Protein AF-A0A662M5H3-F1 (afdb_monomer_lite)

Radius of gyration: 29.43 Å; chains: 1; bounding box: 78×24×75 Å

Foldseek 3Di:
DVVVCVLVVVLVVLVVVLVVVVPPVPPDDDDDDPDPPPVVVVVVVVVSVVVSVVVVVVSQVVVLVVQLVQQVQQVHRSVVLSVQCNVVPVVSVVVCVVVPDPGDDPVRVVVVPDDFDWDQDPVPRDIDTPPDQADPPPRDGDPD

Secondary structure (DSSP, 8-state):
-HHHHHHHHHHHHHHHHHHHHTTSTTS---S--SSSSHHHHHHHHHHHHHHHHHHHHHHHHHHHHHHHHHHHHTTS-HHHHHHHHHHSTHHHHHHHHHH-PPPPPHHHHHHHHS---EEE-TTT--EEETT-SB-TTT--B---

pLDDT: mean 76.77, std 13.81, range [45.91, 94.06]

Sequence (144 aa):
MKQINKFVMFGLALILFAGLAGSMASAAVENNTSNDLDWGAFWLFSGAFCFVYVILFIIWIAIGVWMYRDAEKRGKSGALWLIIGLLFGIIGLIIWLIVRPPEPSFYEKKAAGEEKKERICPSCGRSIPFDAKVCPYCGKNFEE

Structure (mmCIF, N/CA/C/O backbone):
data_AF-A0A662M5H3-F1
#
_entry.id   AF-A0A662M5H3-F1
#
loop_
_atom_site.group_PDB
_atom_site.id
_atom_site.type_symbol
_atom_site.label_atom_id
_atom_site.label_alt_id
_atom_site.label_comp_id
_atom_site.label_asym_id
_atom_site.label_entity_id
_atom_site.label_seq_id
_atom_site.pdbx_PDB_ins_code
_atom_site.Cartn_x
_atom_site.Cartn_y
_atom_site.Cartn_z
_atom_site.occupancy
_atom_site.B_iso_or_equiv
_atom_site.auth_seq_id
_atom_site.auth_comp_id
_atom_site.auth_asym_id
_atom_site.auth_atom_id
_atom_site.pdbx_PDB_model_num
ATOM 1 N N . MET A 1 1 ? 6.066 -10.366 4.786 1.00 45.91 1 MET A N 1
ATOM 2 C CA . MET A 1 1 ? 7.459 -9.915 4.548 1.00 45.91 1 MET A CA 1
ATOM 3 C C . MET A 1 1 ? 8.156 -10.640 3.389 1.00 45.91 1 MET A C 1
ATOM 5 O O . MET A 1 1 ? 8.748 -9.958 2.570 1.00 45.91 1 MET A O 1
ATOM 9 N N . LYS A 1 2 ? 8.024 -11.970 3.215 1.00 48.84 2 LYS A N 1
ATOM 10 C CA . LYS A 1 2 ? 8.713 -12.720 2.131 1.00 48.84 2 LYS A CA 1
ATOM 11 C C . LYS A 1 2 ? 8.447 -12.260 0.686 1.00 48.84 2 LYS A C 1
ATOM 13 O O . LYS A 1 2 ? 9.326 -12.406 -0.148 1.00 48.84 2 LYS A O 1
ATOM 18 N N . GLN A 1 3 ? 7.262 -11.731 0.375 1.00 52.53 3 GLN A N 1
ATOM 19 C CA . GLN A 1 3 ? 6.928 -11.311 -0.996 1.00 52.53 3 GLN A CA 1
ATOM 20 C C . GLN A 1 3 ? 7.486 -9.918 -1.346 1.00 52.53 3 GLN A C 1
ATOM 22 O O . GLN A 1 3 ? 7.763 -9.649 -2.503 1.00 52.53 3 GLN A O 1
ATOM 27 N N . ILE A 1 4 ? 7.716 -9.052 -0.353 1.00 62.62 4 ILE A N 1
ATOM 28 C CA . ILE A 1 4 ? 8.170 -7.661 -0.550 1.00 62.62 4 ILE A CA 1
ATOM 29 C C . ILE A 1 4 ? 9.636 -7.595 -0.959 1.00 62.62 4 ILE A C 1
ATOM 31 O O . ILE A 1 4 ? 9.958 -6.923 -1.931 1.00 62.62 4 ILE A O 1
ATOM 35 N N . ASN A 1 5 ? 10.506 -8.359 -0.288 1.00 58.16 5 ASN A N 1
ATOM 36 C CA . ASN A 1 5 ? 11.914 -8.419 -0.683 1.00 58.16 5 ASN A CA 1
ATOM 37 C C . ASN A 1 5 ? 12.072 -8.953 -2.102 1.00 58.16 5 ASN A C 1
ATOM 39 O O . ASN A 1 5 ? 12.981 -8.532 -2.794 1.00 58.16 5 ASN A O 1
ATOM 43 N N . LYS A 1 6 ? 11.180 -9.830 -2.571 1.00 66.62 6 LYS A N 1
ATOM 44 C CA . LYS A 1 6 ? 11.265 -10.347 -3.939 1.00 66.62 6 LYS A CA 1
ATOM 45 C C . LYS A 1 6 ? 11.005 -9.258 -4.978 1.00 66.62 6 LYS A C 1
ATOM 47 O O . LYS A 1 6 ? 11.774 -9.167 -5.923 1.00 66.62 6 LYS A O 1
ATOM 52 N N . PHE A 1 7 ? 9.998 -8.404 -4.776 1.00 65.44 7 PHE A N 1
ATOM 53 C CA . PHE A 1 7 ? 9.696 -7.302 -5.700 1.00 65.44 7 PHE A CA 1
ATOM 54 C C . PHE A 1 7 ? 10.734 -6.174 -5.643 1.00 65.44 7 PHE A C 1
ATOM 56 O O . PHE A 1 7 ? 11.155 -5.682 -6.686 1.00 65.44 7 PHE A O 1
ATOM 63 N N . VAL A 1 8 ? 11.200 -5.809 -4.443 1.00 67.25 8 VAL A N 1
ATOM 64 C CA . VAL A 1 8 ? 12.227 -4.766 -4.266 1.00 67.25 8 VAL A CA 1
ATOM 65 C C . VAL A 1 8 ? 13.585 -5.220 -4.814 1.00 67.25 8 VAL A C 1
ATOM 67 O O . VAL A 1 8 ? 14.251 -4.451 -5.502 1.00 67.25 8 VAL A O 1
ATOM 70 N N . MET A 1 9 ? 13.971 -6.483 -4.590 1.00 65.56 9 MET A N 1
ATOM 71 C CA . MET A 1 9 ? 15.207 -7.048 -5.148 1.00 65.56 9 MET A CA 1
ATOM 72 C C . MET A 1 9 ? 15.141 -7.189 -6.672 1.00 65.56 9 MET A C 1
ATOM 74 O O . MET A 1 9 ? 16.147 -6.946 -7.327 1.00 65.56 9 MET A O 1
ATOM 78 N N . PHE A 1 10 ? 13.980 -7.525 -7.250 1.00 72.81 10 PHE A N 1
ATOM 79 C CA . PHE A 1 10 ? 13.813 -7.559 -8.710 1.00 72.81 10 PHE A CA 1
ATOM 80 C C . PHE A 1 10 ? 13.964 -6.167 -9.336 1.00 72.81 10 PHE A C 1
ATOM 82 O O . PHE A 1 10 ? 14.632 -6.028 -10.356 1.00 72.81 10 PHE A O 1
ATOM 89 N N . GLY A 1 11 ? 13.395 -5.134 -8.703 1.00 68.25 11 GLY A N 1
ATOM 90 C CA . GLY A 1 11 ? 13.544 -3.751 -9.157 1.00 68.25 11 GLY A CA 1
ATOM 91 C C . GLY A 1 11 ? 14.992 -3.257 -9.095 1.00 68.25 11 GLY A C 1
ATOM 92 O O . GLY A 1 11 ? 15.494 -2.717 -10.076 1.00 68.25 11 GLY A O 1
ATOM 93 N N . LEU A 1 12 ? 15.698 -3.512 -7.986 1.00 69.00 12 LEU A N 1
ATOM 94 C CA . LEU A 1 12 ? 17.121 -3.173 -7.837 1.00 69.00 12 LEU A CA 1
ATOM 95 C C . LEU A 1 12 ? 18.020 -3.943 -8.815 1.00 69.00 12 LEU A C 1
ATOM 97 O O . LEU A 1 12 ? 18.922 -3.356 -9.406 1.00 69.00 12 LEU A O 1
ATOM 101 N N . ALA A 1 13 ? 17.760 -5.237 -9.020 1.00 70.44 13 ALA A N 1
ATOM 102 C CA . ALA A 1 13 ? 18.510 -6.055 -9.969 1.00 70.44 13 ALA A CA 1
ATOM 103 C C . ALA A 1 13 ? 18.341 -5.561 -11.415 1.00 70.44 13 ALA A C 1
ATOM 105 O O . ALA A 1 13 ? 19.319 -5.526 -12.155 1.00 70.44 13 ALA A O 1
ATOM 106 N N . LEU A 1 14 ? 17.137 -5.123 -11.805 1.00 67.19 14 LEU A N 1
ATOM 107 C CA . LEU A 1 14 ? 16.876 -4.562 -13.136 1.00 67.19 14 LEU A CA 1
ATOM 108 C C . LEU A 1 14 ? 17.532 -3.189 -13.339 1.00 67.19 14 LEU A C 1
ATOM 110 O O . LEU A 1 14 ? 18.041 -2.922 -14.423 1.00 67.19 14 LEU A O 1
ATOM 114 N N . ILE A 1 15 ? 17.591 -2.351 -12.298 1.00 68.75 15 ILE A N 1
ATOM 115 C CA . ILE A 1 15 ? 18.314 -1.067 -12.328 1.00 68.75 15 ILE A CA 1
ATOM 116 C C . ILE A 1 15 ? 19.825 -1.297 -12.512 1.00 68.75 15 ILE A C 1
ATOM 118 O O . ILE A 1 15 ? 20.454 -0.626 -13.329 1.00 68.75 15 ILE A O 1
ATOM 122 N N . LEU A 1 16 ? 20.402 -2.279 -11.808 1.00 67.06 16 LEU A N 1
ATOM 123 C CA . LEU A 1 16 ? 21.817 -2.645 -11.950 1.00 67.06 16 LEU A CA 1
ATOM 124 C C . LEU A 1 16 ? 22.127 -3.266 -13.324 1.00 67.06 16 LEU A C 1
ATO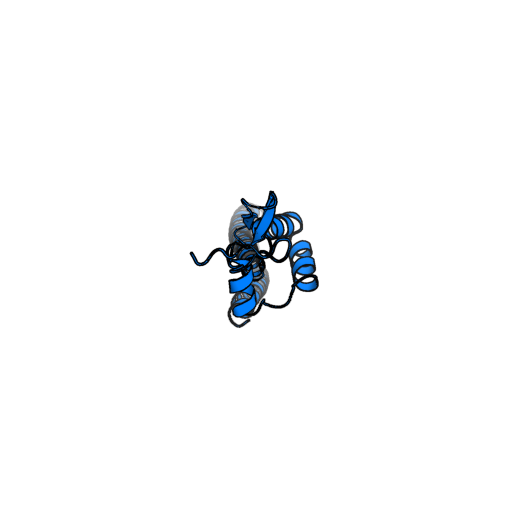M 126 O O . LEU A 1 16 ? 23.163 -2.961 -13.913 1.00 67.06 16 LEU A O 1
ATOM 130 N N . PHE A 1 17 ? 21.222 -4.088 -13.868 1.00 66.25 17 PHE A N 1
ATOM 131 C CA . PHE A 1 17 ? 21.372 -4.676 -15.206 1.00 66.25 17 PHE A CA 1
ATOM 132 C C . PHE A 1 17 ? 21.262 -3.636 -16.329 1.00 66.25 17 PHE A C 1
ATOM 134 O O . PHE A 1 17 ? 22.050 -3.673 -17.274 1.00 66.25 17 PHE A O 1
ATOM 141 N N . ALA A 1 18 ? 20.331 -2.684 -16.218 1.00 62.66 18 ALA A N 1
ATOM 142 C CA . ALA A 1 18 ? 20.207 -1.585 -17.174 1.00 62.66 18 ALA A CA 1
ATOM 143 C C . ALA A 1 18 ? 21.446 -0.668 -17.161 1.00 62.66 18 ALA A C 1
ATOM 145 O O . ALA A 1 18 ? 21.885 -0.216 -18.217 1.00 62.66 18 ALA A O 1
ATOM 146 N N . GLY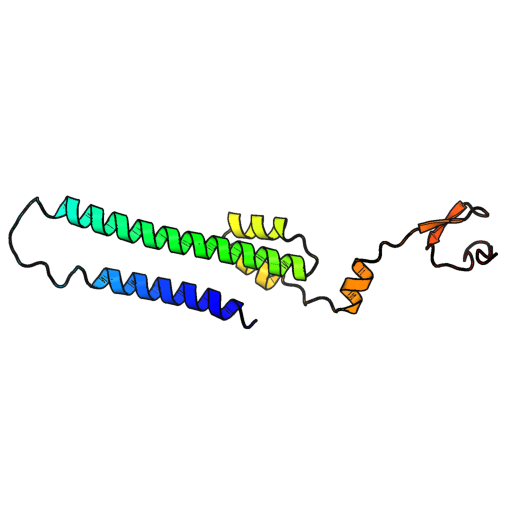 A 1 19 ? 22.056 -0.453 -15.988 1.00 60.28 19 GLY A N 1
ATOM 147 C CA . GLY A 1 19 ? 23.301 0.311 -15.853 1.00 60.28 19 GLY A CA 1
ATOM 148 C C . GLY A 1 19 ? 24.517 -0.348 -16.518 1.00 60.28 19 GLY A C 1
ATOM 149 O O . GLY A 1 19 ? 25.354 0.351 -17.082 1.00 60.28 19 GLY A O 1
ATOM 150 N N . LEU A 1 20 ? 24.599 -1.684 -16.511 1.00 61.44 20 LEU A N 1
ATOM 151 C CA . LEU A 1 20 ? 25.699 -2.439 -17.132 1.00 61.44 20 LEU A CA 1
ATOM 152 C C . LEU A 1 20 ? 25.586 -2.532 -18.663 1.00 61.44 20 LEU A C 1
ATOM 154 O O . LEU A 1 20 ? 26.606 -2.522 -19.354 1.00 61.44 20 LEU A O 1
ATOM 158 N N . ALA A 1 21 ? 24.370 -2.571 -19.214 1.00 56.69 21 ALA A N 1
ATOM 159 C CA . ALA A 1 21 ? 24.167 -2.584 -20.666 1.00 56.69 21 ALA A CA 1
ATOM 160 C C . ALA A 1 21 ? 24.587 -1.256 -21.328 1.00 56.69 21 ALA A C 1
ATOM 162 O O . ALA A 1 21 ? 25.109 -1.258 -22.443 1.00 56.69 21 ALA A O 1
ATOM 163 N N . GLY A 1 22 ? 24.446 -0.130 -20.617 1.00 55.00 22 GLY A N 1
ATOM 164 C CA . GLY A 1 22 ? 24.875 1.188 -21.097 1.00 55.00 22 GLY A CA 1
ATOM 165 C C . GLY A 1 22 ? 26.390 1.325 -21.305 1.00 55.00 22 GLY A C 1
ATOM 166 O O . GLY A 1 22 ? 26.817 2.149 -22.109 1.00 55.00 22 GLY A O 1
ATOM 167 N N . SER A 1 23 ? 27.210 0.501 -20.640 1.00 56.41 23 SER A N 1
ATOM 168 C CA . SER A 1 23 ? 28.678 0.558 -20.751 1.00 56.41 23 SER A CA 1
ATOM 169 C C . SER A 1 23 ? 29.288 -0.290 -21.877 1.00 56.41 23 SER A C 1
ATOM 171 O O . SER A 1 23 ? 30.493 -0.221 -22.092 1.00 56.41 23 SER A O 1
ATOM 173 N N . MET A 1 24 ? 28.496 -1.089 -22.603 1.00 54.62 24 MET A N 1
ATOM 174 C CA . MET A 1 24 ? 29.017 -2.003 -23.637 1.00 54.62 24 MET A CA 1
ATOM 175 C C . MET A 1 24 ? 29.110 -1.373 -25.034 1.00 54.62 24 MET A C 1
ATOM 177 O O . MET A 1 24 ? 29.809 -1.896 -25.898 1.00 54.62 24 MET A O 1
ATOM 181 N N . ALA A 1 25 ? 28.432 -0.245 -25.266 1.00 52.44 25 ALA A N 1
ATOM 182 C CA . ALA A 1 25 ? 28.396 0.408 -26.577 1.00 52.44 25 ALA A CA 1
ATOM 183 C C . ALA A 1 25 ? 29.700 1.147 -26.939 1.00 52.44 25 ALA A C 1
ATOM 185 O O . ALA A 1 25 ? 29.909 1.490 -28.098 1.00 52.44 25 ALA A O 1
ATOM 186 N N . SER A 1 26 ? 30.597 1.381 -25.978 1.00 53.78 26 SER A N 1
ATOM 187 C CA . SER A 1 26 ? 31.829 2.152 -26.186 1.00 53.78 26 SER A CA 1
ATOM 188 C C . SER A 1 26 ? 33.059 1.314 -26.560 1.00 53.78 26 SER A C 1
ATOM 190 O O . SER A 1 26 ? 34.112 1.891 -26.814 1.00 53.78 26 SER A O 1
ATOM 192 N N . ALA A 1 27 ? 32.961 -0.019 -26.638 1.00 52.03 27 ALA A N 1
ATOM 193 C CA . ALA A 1 27 ? 34.118 -0.881 -26.921 1.00 52.03 27 ALA A CA 1
ATOM 194 C C . ALA A 1 27 ? 34.305 -1.271 -28.405 1.00 52.03 27 ALA A C 1
ATOM 196 O O . ALA A 1 27 ? 35.285 -1.941 -28.718 1.00 52.03 27 ALA A O 1
ATOM 197 N N . ALA A 1 28 ? 33.406 -0.877 -29.318 1.00 49.16 28 ALA A N 1
ATOM 198 C CA . ALA A 1 28 ? 33.428 -1.341 -30.716 1.00 49.16 28 ALA A CA 1
ATOM 199 C C . ALA A 1 28 ? 33.253 -0.233 -31.778 1.00 49.16 28 ALA A C 1
ATOM 201 O O . ALA A 1 28 ? 32.734 -0.502 -32.859 1.00 49.16 28 ALA A O 1
ATOM 202 N N . VAL A 1 29 ? 33.677 1.008 -31.507 1.00 50.88 29 VAL A N 1
ATOM 203 C CA . VAL A 1 29 ? 33.745 2.044 -32.557 1.00 50.88 29 VAL A CA 1
ATOM 204 C C . VAL A 1 29 ? 35.126 1.994 -33.211 1.00 50.88 29 VAL A C 1
ATOM 206 O O . VAL A 1 29 ? 36.083 2.604 -32.738 1.00 50.88 29 VAL A O 1
ATOM 209 N N . GLU A 1 30 ? 35.225 1.213 -34.286 1.00 53.53 30 GLU A N 1
ATOM 210 C CA . GLU A 1 30 ? 36.362 1.222 -35.206 1.00 53.53 30 GLU A CA 1
ATOM 211 C C . GLU A 1 30 ? 36.225 2.389 -36.205 1.00 53.53 30 GLU A C 1
ATOM 213 O O . GLU A 1 30 ? 35.128 2.793 -36.587 1.00 53.53 30 GLU A O 1
ATOM 218 N N . ASN A 1 31 ? 37.365 2.991 -36.544 1.00 65.44 31 ASN A N 1
ATOM 219 C CA . ASN A 1 31 ? 37.492 4.311 -37.159 1.00 65.44 31 ASN A CA 1
ATOM 220 C C . ASN A 1 31 ? 36.885 4.445 -38.572 1.00 65.44 31 ASN A C 1
ATOM 222 O O . ASN A 1 31 ? 37.054 3.573 -39.416 1.00 65.44 31 ASN A O 1
ATOM 226 N N . ASN A 1 32 ? 36.384 5.660 -38.845 1.00 64.12 32 ASN A N 1
ATOM 227 C CA . ASN A 1 32 ? 36.016 6.262 -40.140 1.00 64.12 32 ASN A CA 1
ATOM 228 C C . ASN A 1 32 ? 34.631 5.947 -40.728 1.00 64.12 32 ASN A C 1
ATOM 230 O O . ASN A 1 32 ? 34.522 5.203 -41.698 1.00 64.12 32 ASN A O 1
ATOM 234 N N . THR A 1 33 ? 33.601 6.688 -40.298 1.00 51.47 33 THR A N 1
ATOM 235 C CA . THR A 1 33 ? 32.659 7.340 -41.240 1.00 51.47 33 THR A CA 1
ATOM 236 C C . THR A 1 33 ? 31.875 8.449 -40.535 1.00 51.47 33 THR A C 1
ATOM 238 O O . THR A 1 33 ? 31.091 8.218 -39.617 1.00 51.47 33 THR A O 1
ATOM 241 N N . SER A 1 34 ? 32.120 9.688 -40.947 1.00 59.06 34 SER A N 1
ATOM 242 C CA . SER A 1 34 ? 31.398 10.877 -40.509 1.00 59.06 34 SER A CA 1
ATOM 243 C C . SER A 1 34 ? 30.015 10.942 -41.170 1.00 59.06 34 SER A C 1
ATOM 245 O O . SER A 1 34 ? 29.947 11.055 -42.391 1.00 59.06 34 SER A O 1
ATOM 247 N N . ASN A 1 35 ? 28.959 10.961 -40.345 1.00 58.09 35 ASN A N 1
ATOM 248 C CA . ASN A 1 35 ? 27.558 11.360 -40.612 1.00 58.09 35 ASN A CA 1
ATOM 249 C C . ASN A 1 35 ? 26.472 10.273 -40.771 1.00 58.09 35 ASN A C 1
ATOM 251 O O . ASN A 1 35 ? 25.301 10.639 -40.731 1.00 58.09 35 ASN A O 1
ATOM 255 N N . ASP A 1 36 ? 26.787 8.973 -40.803 1.00 51.91 36 ASP A N 1
ATOM 256 C CA . ASP A 1 36 ? 25.749 7.916 -40.902 1.00 51.91 36 ASP A CA 1
ATOM 257 C C . ASP A 1 36 ? 25.442 7.190 -39.574 1.00 51.91 36 ASP A C 1
ATOM 259 O O . ASP A 1 36 ? 24.485 6.419 -39.479 1.00 51.91 36 ASP A O 1
ATOM 263 N N . LEU A 1 37 ? 26.218 7.459 -38.516 1.00 53.84 37 LEU A N 1
ATOM 264 C CA . LEU A 1 37 ? 26.137 6.743 -37.233 1.00 53.84 37 LEU A CA 1
ATOM 265 C C . LEU A 1 37 ? 25.363 7.465 -36.117 1.00 53.84 37 LEU A C 1
ATOM 267 O O . LEU A 1 37 ? 25.263 6.927 -35.017 1.00 53.84 37 LEU A O 1
ATOM 271 N N . ASP A 1 38 ? 24.812 8.655 -36.366 1.00 55.09 38 ASP A N 1
ATOM 272 C CA . ASP A 1 38 ? 24.139 9.429 -35.311 1.00 55.09 38 ASP A CA 1
ATOM 273 C C . ASP A 1 38 ? 22.675 8.989 -35.135 1.00 55.09 38 ASP A C 1
ATOM 275 O O . ASP A 1 38 ? 22.252 8.604 -34.046 1.00 55.09 38 ASP A O 1
ATOM 279 N N . TRP A 1 39 ? 21.910 8.890 -36.228 1.00 53.31 39 TRP A N 1
ATOM 280 C CA . TRP A 1 39 ? 20.493 8.511 -36.163 1.00 53.31 39 TRP A CA 1
ATOM 281 C C . TRP A 1 39 ? 20.267 7.039 -35.777 1.00 53.31 39 TRP A C 1
ATOM 283 O O . TRP A 1 39 ? 19.350 6.747 -35.013 1.00 53.31 39 TRP A O 1
ATOM 293 N N . GLY A 1 40 ? 21.090 6.097 -36.253 1.00 58.56 40 GLY A N 1
ATOM 294 C CA . GLY A 1 40 ? 20.946 4.667 -35.932 1.00 58.56 40 GLY A CA 1
ATOM 295 C C . GLY A 1 40 ? 21.236 4.343 -34.460 1.00 58.56 40 GLY A C 1
ATOM 296 O O . GLY A 1 40 ? 20.479 3.609 -33.820 1.00 58.56 40 GLY A O 1
ATOM 297 N N . ALA A 1 41 ? 22.283 4.954 -33.895 1.00 56.81 41 ALA A N 1
ATOM 298 C CA . ALA A 1 41 ? 22.582 4.866 -32.469 1.00 56.81 41 ALA A CA 1
ATOM 299 C C . ALA A 1 41 ? 21.495 5.555 -31.627 1.00 56.81 41 ALA A C 1
ATOM 301 O O . ALA A 1 41 ? 21.096 5.016 -30.595 1.00 56.81 41 ALA A O 1
ATOM 302 N N . PHE A 1 42 ? 20.945 6.679 -32.101 1.00 55.06 42 PHE A N 1
ATOM 303 C CA . PHE A 1 42 ? 19.835 7.382 -31.453 1.00 55.06 42 PHE A CA 1
ATOM 304 C C . PHE A 1 42 ? 18.545 6.545 -31.396 1.00 55.06 42 PHE A C 1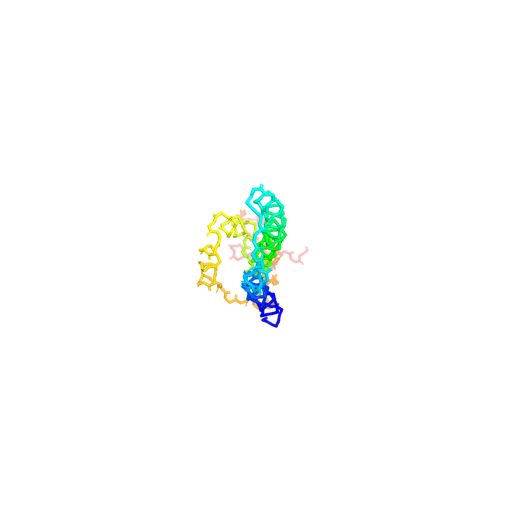
ATOM 306 O O . PHE A 1 42 ? 17.889 6.525 -30.358 1.00 55.06 42 PHE A O 1
ATOM 313 N N . TRP A 1 43 ? 18.191 5.794 -32.448 1.00 49.91 43 TRP A N 1
ATOM 314 C CA . TRP A 1 43 ? 17.033 4.879 -32.443 1.00 49.91 43 TRP A CA 1
ATOM 315 C C . TRP A 1 43 ? 17.225 3.663 -31.523 1.00 49.91 43 TRP A C 1
ATOM 317 O O . TRP A 1 43 ? 16.278 3.250 -30.850 1.00 49.91 43 TRP A O 1
ATOM 327 N N . LEU A 1 44 ? 18.441 3.115 -31.440 1.00 55.56 44 LEU A N 1
ATOM 328 C CA . LEU A 1 44 ? 18.763 2.009 -30.527 1.00 55.56 44 LEU A CA 1
ATOM 329 C C . LEU A 1 44 ? 18.794 2.459 -29.059 1.00 55.56 44 LEU A C 1
ATOM 331 O O . LEU A 1 44 ? 18.240 1.775 -28.196 1.00 55.56 44 LEU A O 1
ATOM 335 N N . PHE A 1 45 ? 19.365 3.634 -28.775 1.00 56.75 45 PHE A N 1
ATOM 336 C CA . PHE A 1 45 ? 19.294 4.255 -27.453 1.00 56.75 45 PHE A CA 1
ATOM 337 C C . PHE A 1 45 ? 17.843 4.604 -27.098 1.00 56.75 45 PHE A C 1
ATOM 339 O O . PHE A 1 45 ? 17.360 4.209 -26.043 1.00 56.75 45 PHE A O 1
ATOM 346 N N . SER A 1 46 ? 17.102 5.254 -27.995 1.00 63.84 46 SER A N 1
ATOM 347 C CA . SER A 1 46 ? 15.697 5.618 -27.776 1.00 63.84 46 SER A CA 1
ATOM 348 C C . SER A 1 46 ? 14.818 4.397 -27.469 1.00 63.84 46 SER A C 1
ATOM 350 O O . SER A 1 46 ? 14.047 4.411 -26.507 1.00 63.84 46 SER A O 1
ATOM 352 N N . GLY A 1 47 ? 14.999 3.291 -28.201 1.00 66.00 47 GLY A N 1
ATOM 353 C CA . GLY A 1 47 ? 14.274 2.041 -27.962 1.00 66.00 47 GLY A CA 1
ATOM 354 C C . GLY A 1 47 ? 14.614 1.382 -26.620 1.00 66.00 47 GLY A C 1
ATOM 355 O O . GLY A 1 47 ? 13.709 0.991 -25.877 1.00 66.00 47 GLY A O 1
ATOM 356 N N . ALA A 1 48 ? 15.902 1.301 -26.268 1.00 71.69 48 ALA A N 1
ATOM 357 C CA . ALA A 1 48 ? 16.347 0.724 -24.998 1.00 71.69 48 ALA A CA 1
ATOM 358 C C . ALA A 1 48 ? 15.872 1.549 -23.789 1.00 71.69 48 ALA A C 1
ATOM 360 O O . ALA A 1 48 ? 15.379 0.991 -22.806 1.00 71.69 48 ALA A O 1
ATOM 361 N N . PHE A 1 49 ? 15.940 2.878 -23.883 1.00 69.62 49 PHE A N 1
ATOM 362 C CA . PHE A 1 49 ? 15.432 3.783 -22.852 1.00 69.62 49 PHE A CA 1
ATOM 363 C C . PHE A 1 49 ? 13.912 3.676 -22.693 1.00 69.62 49 PHE A C 1
ATOM 365 O O . PHE A 1 49 ? 13.420 3.679 -21.564 1.00 69.62 49 PHE A O 1
ATOM 372 N N . CYS A 1 50 ? 13.167 3.503 -23.788 1.00 77.31 50 CYS A N 1
ATOM 373 C CA . CYS A 1 50 ? 11.721 3.296 -23.733 1.00 77.31 50 CYS A CA 1
ATOM 374 C C . CYS A 1 50 ? 11.369 1.990 -22.996 1.00 77.31 50 CYS A C 1
ATOM 376 O O . CYS A 1 50 ? 10.513 1.985 -22.112 1.00 77.31 50 CYS A O 1
ATOM 378 N N . PHE A 1 51 ? 12.089 0.899 -23.277 1.00 76.75 51 PHE A N 1
ATOM 379 C CA . PHE A 1 51 ? 11.857 -0.395 -22.628 1.00 76.75 51 PHE A CA 1
ATOM 380 C C . PHE A 1 51 ? 12.175 -0.362 -21.125 1.00 76.75 51 PHE A C 1
ATOM 382 O O . PHE A 1 51 ? 11.397 -0.857 -20.307 1.00 76.75 51 PHE A O 1
ATOM 389 N N . VAL A 1 52 ? 13.284 0.281 -20.743 1.00 77.81 52 VAL A N 1
ATOM 390 C CA . VAL A 1 52 ? 13.648 0.493 -19.333 1.00 77.81 52 VAL A CA 1
ATOM 391 C C . VAL A 1 52 ? 12.593 1.342 -18.624 1.00 77.81 52 VAL A C 1
ATOM 393 O O . VAL A 1 52 ? 12.175 0.997 -17.520 1.00 77.81 52 VAL A O 1
ATOM 396 N N . TYR A 1 53 ? 12.104 2.409 -19.258 1.00 80.31 53 TYR A N 1
ATOM 397 C CA . TYR A 1 53 ? 11.082 3.269 -18.664 1.00 80.31 53 TYR A CA 1
ATOM 398 C C . TYR A 1 53 ? 9.746 2.540 -18.474 1.00 80.31 53 TYR A C 1
ATOM 400 O O . TYR A 1 53 ? 9.118 2.682 -17.428 1.00 80.31 53 TYR A O 1
ATOM 408 N N . VAL A 1 54 ? 9.344 1.694 -19.429 1.00 82.62 54 VAL A N 1
ATOM 409 C CA . VAL A 1 54 ? 8.155 0.836 -19.296 1.00 82.62 54 VAL A CA 1
ATOM 410 C C . VAL A 1 54 ? 8.307 -0.130 -18.118 1.00 82.62 54 VAL A C 1
ATOM 412 O O . VAL A 1 54 ? 7.385 -0.264 -17.314 1.00 82.62 54 VAL A O 1
ATOM 415 N N . ILE A 1 55 ? 9.475 -0.759 -17.953 1.00 80.25 55 ILE A N 1
ATOM 416 C CA . ILE A 1 55 ? 9.751 -1.647 -16.813 1.00 80.25 55 ILE A CA 1
ATOM 417 C C . ILE A 1 55 ? 9.685 -0.876 -15.487 1.00 80.25 55 ILE A C 1
ATOM 419 O O . ILE A 1 55 ? 9.041 -1.335 -14.540 1.00 80.25 55 ILE A O 1
ATOM 423 N N . LEU A 1 56 ? 10.302 0.306 -15.412 1.00 78.38 56 LEU A N 1
ATOM 424 C CA . LEU A 1 56 ? 10.253 1.163 -14.224 1.00 78.38 56 LEU A CA 1
ATOM 425 C C . LEU A 1 56 ? 8.823 1.606 -13.903 1.00 78.38 56 LEU A C 1
ATOM 427 O O . LEU A 1 56 ? 8.425 1.585 -12.739 1.00 78.38 56 LEU A O 1
ATOM 431 N N . PHE A 1 57 ? 8.031 1.938 -14.921 1.00 83.25 57 PHE A N 1
ATOM 432 C CA . PHE A 1 57 ? 6.627 2.296 -14.762 1.00 83.25 57 PHE A CA 1
ATOM 433 C C . PHE A 1 57 ? 5.801 1.123 -14.216 1.00 83.25 57 PHE A C 1
ATOM 435 O O . PHE A 1 57 ? 5.034 1.297 -13.270 1.00 83.25 57 PHE A O 1
ATOM 442 N N . ILE A 1 58 ? 6.017 -0.097 -14.724 1.00 84.25 58 ILE A N 1
ATOM 443 C CA . ILE A 1 58 ? 5.374 -1.315 -14.202 1.00 84.25 58 ILE A CA 1
ATOM 444 C C . ILE A 1 58 ? 5.755 -1.549 -12.736 1.00 84.25 58 ILE A C 1
ATOM 446 O O . ILE A 1 58 ? 4.885 -1.845 -11.915 1.00 84.25 58 ILE A O 1
ATOM 450 N N . ILE A 1 59 ? 7.035 -1.392 -12.381 1.00 82.62 59 ILE A N 1
ATOM 451 C CA . ILE A 1 59 ? 7.505 -1.524 -10.993 1.00 82.62 59 ILE A CA 1
ATOM 452 C C . ILE A 1 59 ? 6.838 -0.474 -10.099 1.00 82.62 59 ILE A C 1
ATOM 454 O O . ILE A 1 59 ? 6.390 -0.797 -8.999 1.00 82.62 59 ILE A O 1
ATOM 458 N N . TRP A 1 60 ? 6.730 0.767 -10.569 1.00 82.56 60 TRP A N 1
ATOM 459 C CA . TRP A 1 60 ? 6.105 1.854 -9.825 1.00 82.56 60 TRP A CA 1
ATOM 460 C C . TRP A 1 60 ? 4.621 1.582 -9.543 1.00 82.56 60 TRP A C 1
ATOM 462 O O . TRP A 1 60 ? 4.178 1.682 -8.395 1.00 82.56 60 TRP A O 1
ATOM 472 N N . ILE A 1 61 ? 3.881 1.108 -10.550 1.00 85.25 61 ILE A N 1
ATOM 473 C CA . ILE A 1 61 ? 2.494 0.650 -10.391 1.00 85.25 61 ILE A CA 1
ATOM 474 C C . ILE A 1 61 ? 2.419 -0.543 -9.427 1.00 85.25 61 ILE A C 1
ATOM 476 O O . ILE A 1 61 ? 1.559 -0.567 -8.546 1.00 85.25 61 ILE A O 1
ATOM 480 N N . ALA A 1 62 ? 3.331 -1.515 -9.529 1.00 85.56 62 ALA A N 1
ATOM 481 C CA . ALA A 1 62 ? 3.361 -2.677 -8.639 1.00 85.56 62 ALA A CA 1
ATOM 482 C C . ALA A 1 62 ? 3.593 -2.286 -7.169 1.00 85.56 62 ALA A C 1
ATOM 484 O O . ALA A 1 62 ? 2.961 -2.857 -6.275 1.00 85.56 62 ALA A O 1
ATOM 485 N N . ILE A 1 63 ? 4.447 -1.291 -6.908 1.00 84.38 63 ILE A N 1
ATOM 486 C CA . ILE A 1 63 ? 4.644 -0.711 -5.571 1.00 84.38 63 ILE A CA 1
ATOM 487 C C . ILE A 1 63 ? 3.355 -0.034 -5.089 1.00 84.38 63 ILE A C 1
ATOM 489 O O . ILE A 1 63 ? 2.948 -0.260 -3.948 1.00 84.38 63 ILE A O 1
ATOM 493 N N . GLY A 1 64 ? 2.675 0.726 -5.952 1.00 86.38 64 GLY A N 1
ATOM 494 C CA . GLY A 1 64 ? 1.381 1.342 -5.640 1.00 86.38 64 GLY A CA 1
ATOM 495 C C . GLY A 1 64 ? 0.311 0.311 -5.258 1.00 86.38 64 GLY A C 1
ATOM 496 O O . GLY A 1 64 ? -0.311 0.420 -4.200 1.00 86.38 64 GLY A O 1
ATOM 497 N N . VAL A 1 65 ? 0.156 -0.748 -6.059 1.00 87.81 65 VAL A N 1
ATOM 498 C CA . VAL A 1 65 ? -0.768 -1.868 -5.785 1.00 87.81 65 VAL A CA 1
ATOM 499 C C . VAL A 1 65 ? -0.391 -2.596 -4.495 1.00 87.81 65 VAL A C 1
ATOM 501 O O . VAL A 1 65 ? -1.256 -2.989 -3.705 1.00 87.81 65 VAL A O 1
ATOM 504 N N . TRP A 1 66 ? 0.905 -2.783 -4.247 1.00 89.25 66 TRP A N 1
ATOM 505 C CA . TRP A 1 66 ? 1.369 -3.373 -3.001 1.00 89.25 66 TRP A CA 1
ATOM 506 C C . TRP A 1 66 ? 0.983 -2.511 -1.793 1.00 89.25 66 TRP A C 1
ATOM 508 O O . TRP A 1 66 ? 0.473 -3.050 -0.807 1.00 89.25 66 TRP A O 1
ATOM 518 N N . MET A 1 67 ? 1.184 -1.197 -1.885 1.00 89.62 67 MET A N 1
ATOM 519 C CA . MET A 1 67 ? 0.880 -0.253 -0.815 1.00 89.62 67 MET A CA 1
ATOM 520 C C . MET A 1 67 ? -0.621 -0.183 -0.526 1.00 89.62 67 MET A C 1
ATOM 522 O O . MET A 1 67 ? -1.008 -0.257 0.640 1.00 89.62 67 MET A O 1
ATOM 526 N N . TYR A 1 68 ? -1.461 -0.168 -1.568 1.00 89.19 68 TYR A N 1
ATOM 527 C CA . TYR A 1 68 ? -2.916 -0.323 -1.444 1.00 89.19 68 TYR A CA 1
ATOM 528 C C . TYR A 1 68 ? -3.267 -1.548 -0.601 1.00 89.19 68 TYR A C 1
ATOM 530 O O . TYR A 1 68 ? -3.965 -1.458 0.409 1.00 89.19 68 TYR A O 1
ATOM 538 N N . ARG A 1 69 ? -2.710 -2.706 -0.971 1.00 87.00 69 ARG A N 1
ATOM 539 C CA . ARG A 1 69 ? -3.035 -3.969 -0.307 1.00 87.00 69 ARG A CA 1
ATO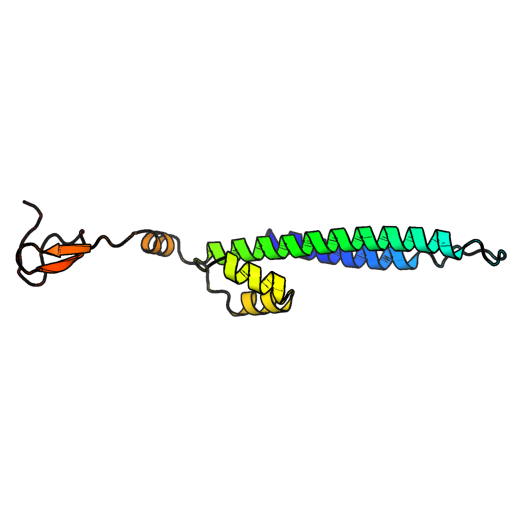M 540 C C . ARG A 1 69 ? -2.463 -4.050 1.111 1.00 87.00 69 ARG A C 1
ATOM 542 O O . ARG A 1 69 ? -3.022 -4.768 1.937 1.00 87.00 69 ARG A O 1
ATOM 549 N N . ASP A 1 70 ? -1.345 -3.384 1.406 1.00 88.31 70 ASP A N 1
ATOM 550 C CA . ASP A 1 70 ? -0.804 -3.296 2.772 1.00 88.31 70 ASP A CA 1
ATOM 551 C C . ASP A 1 70 ? -1.669 -2.388 3.657 1.00 88.31 70 ASP A C 1
ATOM 553 O O . ASP A 1 70 ? -1.918 -2.746 4.807 1.00 88.31 70 ASP A O 1
ATOM 557 N N . ALA A 1 71 ? -2.177 -1.275 3.123 1.00 89.12 71 ALA A N 1
ATOM 558 C CA . ALA A 1 71 ? -3.071 -0.367 3.839 1.00 89.12 71 ALA A CA 1
ATOM 559 C C . ALA A 1 71 ? -4.438 -0.996 4.139 1.00 89.12 71 ALA A C 1
ATOM 561 O O . ALA A 1 71 ? -4.891 -0.959 5.286 1.00 89.12 71 ALA A O 1
ATOM 562 N N . GLU A 1 72 ? -5.034 -1.674 3.156 1.00 87.81 72 GLU A N 1
ATOM 563 C CA . GLU A 1 72 ? -6.337 -2.334 3.304 1.00 87.81 72 GLU A CA 1
ATOM 564 C C . GLU A 1 72 ? -6.297 -3.453 4.355 1.00 87.81 72 GLU A C 1
ATOM 566 O O . GLU A 1 72 ? -7.192 -3.600 5.187 1.00 87.81 72 GLU A O 1
ATOM 571 N N . LYS A 1 73 ? -5.188 -4.204 4.407 1.00 83.50 73 LYS A N 1
ATOM 572 C CA . LYS A 1 73 ? -4.974 -5.256 5.419 1.00 83.50 73 LYS A CA 1
ATOM 573 C C . LYS A 1 73 ? -4.941 -4.737 6.852 1.00 83.50 73 LYS A C 1
ATOM 575 O O . LYS A 1 73 ? -5.159 -5.535 7.772 1.00 83.50 73 LYS A O 1
ATOM 580 N N . ARG A 1 74 ? -4.631 -3.451 7.022 1.00 85.69 74 ARG A N 1
ATOM 581 C CA . ARG A 1 74 ? -4.520 -2.748 8.304 1.00 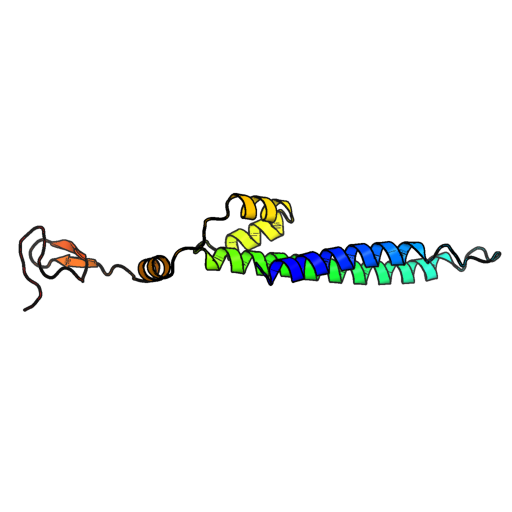85.69 74 ARG A CA 1
ATOM 582 C C . ARG A 1 74 ? -5.777 -1.937 8.637 1.00 85.69 74 ARG A C 1
ATOM 584 O O . ARG A 1 74 ? -5.752 -1.187 9.604 1.00 85.69 74 ARG A O 1
ATOM 591 N N . GLY A 1 75 ? -6.854 -2.066 7.854 1.00 81.06 75 GLY A N 1
ATOM 592 C CA . GLY A 1 75 ? -8.120 -1.369 8.107 1.00 81.06 75 GLY A CA 1
ATOM 593 C C . GLY A 1 75 ? -8.080 0.139 7.835 1.00 81.06 75 GLY A C 1
ATOM 594 O O . GLY A 1 75 ? -8.961 0.863 8.286 1.00 81.06 75 GLY A O 1
ATOM 595 N N . LYS A 1 76 ? -7.065 0.634 7.113 1.00 84.25 76 LYS A N 1
ATOM 596 C CA . LYS A 1 76 ? -7.026 2.013 6.599 1.00 84.25 76 LYS A CA 1
ATOM 597 C C . LYS A 1 76 ? -7.469 2.016 5.135 1.00 84.25 76 LYS A C 1
ATOM 599 O O . LYS A 1 76 ? -7.328 1.014 4.439 1.00 84.25 76 LYS A O 1
ATOM 604 N N . SER A 1 77 ? -7.982 3.147 4.659 1.00 88.50 77 SER A N 1
ATOM 605 C CA . SER A 1 77 ? -8.420 3.327 3.272 1.00 88.50 77 SER A CA 1
ATOM 606 C C . SER A 1 77 ? -7.254 3.152 2.290 1.00 88.50 77 SER A C 1
ATOM 608 O O . SER A 1 77 ? -6.415 4.041 2.125 1.00 88.50 77 SER A O 1
ATOM 610 N N . GLY A 1 78 ? -7.207 1.997 1.618 1.00 87.31 78 GLY A N 1
ATOM 611 C CA . GLY A 1 78 ? -6.137 1.650 0.681 1.00 87.31 78 GLY A CA 1
ATOM 612 C C . GLY A 1 78 ? -6.040 2.613 -0.499 1.00 87.31 78 GLY A C 1
ATOM 613 O O . GLY A 1 78 ? -4.939 2.982 -0.903 1.00 87.31 78 GLY A O 1
ATOM 614 N N . ALA A 1 79 ? -7.184 3.089 -1.001 1.00 90.00 79 ALA A N 1
ATOM 615 C CA . ALA A 1 79 ? -7.254 4.028 -2.120 1.00 90.00 79 ALA A CA 1
ATOM 616 C C . ALA A 1 79 ? -6.610 5.391 -1.808 1.00 90.00 79 ALA A C 1
ATOM 618 O O . ALA A 1 79 ? -5.857 5.910 -2.626 1.00 90.00 79 ALA A O 1
ATOM 619 N N . LEU A 1 80 ? -6.848 5.948 -0.613 1.00 89.25 80 LEU A N 1
ATOM 620 C CA . LEU A 1 80 ? -6.256 7.230 -0.210 1.00 89.25 80 LEU A CA 1
ATOM 621 C C . LEU A 1 80 ? -4.733 7.132 -0.124 1.00 89.25 80 LEU A C 1
ATOM 623 O O . LEU A 1 80 ? -4.026 7.990 -0.649 1.00 89.25 80 LEU A O 1
ATOM 627 N N . TRP A 1 81 ? -4.227 6.056 0.483 1.00 90.69 81 TRP A N 1
ATOM 628 C CA . TRP A 1 81 ? -2.788 5.830 0.551 1.00 90.69 81 TRP A CA 1
ATOM 629 C C . TRP A 1 81 ? -2.189 5.572 -0.828 1.00 90.69 81 TRP A C 1
ATOM 631 O O . TRP A 1 81 ? -1.157 6.160 -1.128 1.00 90.69 81 TRP A O 1
ATOM 641 N N . LEU A 1 82 ? -2.840 4.790 -1.698 1.00 90.38 82 LEU A N 1
ATOM 642 C CA . LEU A 1 82 ? -2.391 4.589 -3.081 1.00 90.38 82 LEU A CA 1
ATOM 643 C C . LEU A 1 82 ? -2.258 5.916 -3.832 1.00 90.38 82 LEU A C 1
ATOM 645 O O . LEU A 1 82 ? -1.227 6.135 -4.459 1.00 90.38 82 LEU A O 1
ATOM 649 N N . ILE A 1 83 ? -3.250 6.806 -3.732 1.00 90.88 83 ILE A N 1
ATOM 650 C CA . ILE A 1 83 ? -3.216 8.132 -4.369 1.00 90.88 83 ILE A CA 1
ATOM 651 C C . ILE A 1 83 ? -2.023 8.938 -3.842 1.00 90.88 83 ILE A C 1
ATOM 653 O O . ILE A 1 83 ? -1.257 9.480 -4.632 1.00 90.88 83 ILE A O 1
ATOM 657 N N . ILE A 1 84 ? -1.796 8.952 -2.525 1.00 89.88 84 ILE A N 1
ATOM 658 C CA . ILE A 1 84 ? -0.650 9.647 -1.917 1.00 89.88 84 ILE A CA 1
ATOM 659 C C . ILE A 1 84 ? 0.686 9.065 -2.407 1.00 89.88 84 ILE A C 1
ATOM 661 O O . ILE A 1 84 ? 1.585 9.822 -2.764 1.00 89.88 84 ILE A O 1
ATOM 665 N N . GLY A 1 85 ? 0.833 7.740 -2.471 1.00 88.06 85 GLY A N 1
ATOM 666 C CA . GLY A 1 85 ? 2.055 7.108 -2.986 1.00 88.06 85 GLY A CA 1
ATOM 667 C C . GLY A 1 85 ? 2.263 7.291 -4.484 1.00 88.06 85 GLY A C 1
ATOM 668 O O . GLY A 1 85 ? 3.403 7.348 -4.930 1.00 88.06 85 GLY A O 1
ATOM 669 N N . LEU A 1 86 ? 1.186 7.418 -5.256 1.00 86.88 86 LEU A N 1
ATOM 670 C CA . LEU A 1 86 ? 1.251 7.680 -6.690 1.00 86.88 86 LEU A CA 1
ATOM 671 C C . LEU A 1 86 ? 1.598 9.152 -6.975 1.00 86.88 86 LEU A C 1
ATOM 673 O O . LEU A 1 86 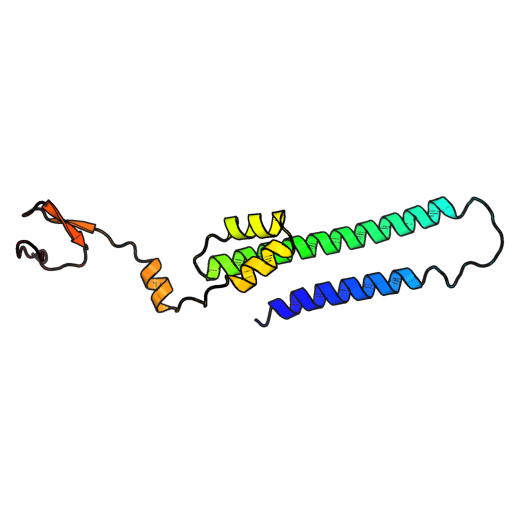? 2.384 9.431 -7.866 1.00 86.88 86 LEU A O 1
ATOM 677 N N . LEU A 1 87 ? 1.070 10.107 -6.204 1.00 86.94 87 LEU A N 1
ATOM 678 C CA . LEU A 1 87 ? 1.373 11.535 -6.388 1.00 86.94 87 LEU A CA 1
ATOM 679 C C . LEU A 1 87 ? 2.743 11.936 -5.831 1.00 86.94 87 LEU A C 1
ATOM 681 O O . LEU A 1 87 ? 3.488 12.657 -6.487 1.00 86.94 87 LEU A O 1
ATOM 685 N N . PHE A 1 88 ? 3.089 11.470 -4.630 1.00 87.69 88 PHE A N 1
ATOM 686 C CA . PHE A 1 88 ? 4.346 11.825 -3.959 1.00 87.69 88 PHE A CA 1
ATOM 687 C C . PHE A 1 88 ? 5.468 10.805 -4.217 1.00 87.69 88 PHE A C 1
ATOM 689 O O . PHE A 1 88 ? 6.584 10.954 -3.712 1.00 87.69 88 PHE A O 1
ATOM 696 N N . GLY A 1 89 ? 5.191 9.754 -4.996 1.00 85.38 89 GLY A N 1
ATOM 697 C CA . GLY A 1 89 ? 6.151 8.720 -5.367 1.00 85.38 89 GLY A CA 1
ATOM 698 C C . GLY A 1 89 ? 6.784 8.039 -4.151 1.00 85.38 89 GLY A C 1
ATOM 699 O O . GLY A 1 89 ? 6.111 7.596 -3.217 1.00 85.38 89 GLY A O 1
ATOM 700 N N . ILE A 1 90 ? 8.119 7.986 -4.149 1.00 81.56 90 ILE A N 1
ATOM 701 C CA . ILE A 1 90 ? 8.913 7.380 -3.069 1.00 81.56 90 ILE A CA 1
ATOM 702 C C . ILE A 1 90 ? 8.622 8.045 -1.711 1.00 81.56 90 ILE A C 1
ATOM 704 O O . ILE A 1 90 ? 8.619 7.363 -0.688 1.00 81.56 90 ILE A O 1
ATOM 708 N N . ILE A 1 91 ? 8.322 9.350 -1.680 1.00 86.62 91 ILE A N 1
ATOM 709 C CA . ILE A 1 91 ? 8.042 10.078 -0.433 1.00 86.62 91 ILE A CA 1
ATOM 710 C C . ILE A 1 91 ? 6.772 9.534 0.234 1.00 86.62 91 ILE A C 1
ATOM 712 O O . ILE A 1 91 ? 6.772 9.278 1.437 1.00 86.62 91 ILE A O 1
ATOM 716 N N . GLY A 1 92 ? 5.714 9.272 -0.540 1.00 88.25 92 GLY A N 1
ATOM 717 C CA . GLY A 1 92 ? 4.478 8.685 -0.011 1.00 88.25 92 GLY A CA 1
ATOM 718 C C . GLY A 1 92 ? 4.694 7.285 0.574 1.00 88.25 92 GLY A C 1
ATOM 719 O O . GLY A 1 92 ? 4.139 6.959 1.625 1.00 88.25 92 GLY A O 1
ATOM 720 N N . LEU A 1 93 ? 5.572 6.489 -0.047 1.00 86.44 93 LEU A N 1
ATOM 721 C CA . LEU A 1 93 ? 5.968 5.172 0.459 1.00 86.44 93 LEU A CA 1
ATOM 722 C C . LEU A 1 93 ? 6.721 5.270 1.797 1.00 86.44 93 LEU A C 1
ATOM 724 O O . LEU A 1 93 ? 6.459 4.483 2.709 1.00 86.44 93 LEU A O 1
ATOM 728 N N . ILE A 1 94 ? 7.637 6.235 1.929 1.00 87.75 94 ILE A N 1
ATOM 729 C CA . ILE A 1 94 ? 8.385 6.478 3.173 1.00 87.75 94 ILE A CA 1
ATOM 730 C C . ILE A 1 94 ? 7.426 6.877 4.298 1.00 87.75 94 ILE A C 1
ATOM 732 O O . ILE A 1 94 ? 7.482 6.304 5.387 1.00 87.75 94 ILE A O 1
ATOM 736 N N . ILE A 1 95 ? 6.510 7.810 4.024 1.00 91.19 95 ILE A N 1
ATOM 737 C CA . ILE A 1 95 ? 5.503 8.252 4.997 1.00 91.19 95 ILE A CA 1
ATOM 738 C C . ILE A 1 95 ? 4.638 7.067 5.442 1.00 91.19 95 ILE A C 1
ATOM 740 O O . ILE A 1 95 ? 4.405 6.893 6.640 1.00 91.19 95 ILE A O 1
ATOM 744 N N . TRP A 1 96 ? 4.204 6.217 4.505 1.00 88.81 96 TRP A N 1
ATOM 745 C CA . TRP A 1 96 ? 3.431 5.020 4.835 1.00 88.81 96 TRP A CA 1
ATOM 746 C C . TRP A 1 96 ? 4.200 4.076 5.755 1.00 88.81 96 TRP A C 1
ATOM 748 O O . TRP A 1 96 ? 3.641 3.595 6.737 1.00 88.81 96 TRP A O 1
ATOM 758 N N . LEU A 1 97 ? 5.481 3.826 5.468 1.00 88.00 97 LEU A N 1
ATOM 759 C CA . LEU A 1 97 ? 6.322 2.941 6.274 1.00 88.00 97 LEU A CA 1
ATOM 760 C C . LEU A 1 97 ? 6.507 3.442 7.710 1.00 88.00 97 LEU A C 1
ATOM 762 O O . LEU A 1 97 ? 6.552 2.619 8.622 1.00 88.00 97 LEU A O 1
ATOM 766 N N . ILE A 1 98 ? 6.568 4.759 7.907 1.00 91.62 98 ILE A N 1
ATOM 767 C CA . ILE A 1 98 ? 6.661 5.393 9.229 1.00 91.62 98 ILE A CA 1
ATOM 768 C C . ILE A 1 98 ? 5.333 5.345 9.989 1.00 91.62 98 ILE A C 1
ATOM 770 O O . ILE A 1 98 ? 5.315 5.016 11.171 1.00 91.62 98 ILE A O 1
ATOM 774 N N . VAL A 1 99 ? 4.215 5.635 9.319 1.00 92.44 99 VAL A N 1
ATOM 775 C CA . VAL A 1 99 ? 2.875 5.662 9.940 1.00 92.44 99 VAL A CA 1
ATOM 776 C C . VAL A 1 99 ? 2.286 4.256 10.114 1.00 92.44 99 VAL A C 1
ATOM 778 O O . VAL A 1 99 ? 1.248 4.089 10.756 1.00 92.44 99 VAL A O 1
ATOM 781 N N . ARG A 1 100 ? 2.932 3.238 9.542 1.00 90.75 100 ARG A N 1
ATOM 782 C CA . ARG A 1 100 ? 2.445 1.864 9.432 1.00 90.75 100 ARG A CA 1
ATOM 783 C C . ARG A 1 100 ? 1.981 1.313 10.791 1.00 90.75 100 ARG A C 1
ATOM 785 O O . ARG A 1 100 ? 2.820 0.931 11.607 1.00 90.75 100 ARG A O 1
ATOM 792 N N . PRO A 1 101 ? 0.662 1.196 11.034 1.00 83.75 101 PRO A N 1
ATOM 793 C CA . PRO A 1 101 ? 0.167 0.625 12.282 1.00 83.75 101 PRO A CA 1
ATOM 794 C C . PRO A 1 101 ? 0.479 -0.879 12.322 1.00 83.75 101 PRO A C 1
ATOM 796 O O . PRO A 1 101 ? 0.587 -1.485 11.251 1.00 83.75 101 PRO A O 1
ATOM 799 N N . PRO A 1 102 ? 0.609 -1.515 13.500 1.00 83.25 102 PRO A N 1
ATOM 800 C CA . PRO A 1 102 ? 0.742 -2.969 13.600 1.00 83.25 102 PRO A CA 1
ATOM 801 C C . PRO A 1 102 ? -0.457 -3.683 12.955 1.00 83.25 102 PRO A C 1
ATOM 803 O O . PRO A 1 102 ? -1.513 -3.090 12.735 1.00 83.25 102 PRO A O 1
ATOM 806 N N . GLU A 1 103 ? -0.282 -4.948 12.569 1.00 81.44 103 GLU A N 1
ATOM 807 C CA . GLU A 1 103 ? -1.397 -5.710 12.000 1.00 81.44 103 GLU A CA 1
ATOM 808 C C . GLU A 1 103 ? -2.461 -5.976 13.079 1.00 81.44 103 GLU A C 1
ATOM 810 O O . GLU A 1 103 ? -2.107 -6.472 14.149 1.00 81.44 103 GLU A O 1
ATOM 815 N N . PRO A 1 104 ? -3.745 -5.641 12.837 1.00 80.19 104 PRO A N 1
ATOM 816 C CA . PRO A 1 104 ? -4.784 -5.873 13.831 1.00 80.19 104 PRO A CA 1
ATOM 817 C C . PRO A 1 104 ? -4.995 -7.377 14.003 1.00 80.19 104 PRO A C 1
ATOM 819 O O . PRO A 1 104 ? -4.962 -8.137 13.023 1.00 80.19 104 PRO A O 1
ATOM 822 N N . SER A 1 105 ? -5.201 -7.804 15.250 1.00 84.56 105 SER A N 1
ATOM 823 C CA . SER A 1 105 ? -5.387 -9.219 15.574 1.00 84.56 105 SER A CA 1
ATOM 824 C C . SER A 1 105 ? -6.623 -9.795 14.872 1.00 84.56 105 SER A C 1
ATOM 826 O O . SER A 1 105 ? -7.537 -9.072 14.467 1.00 84.56 105 SER A O 1
ATOM 828 N N . PHE A 1 106 ? -6.679 -11.123 14.736 1.00 81.75 106 PHE A N 1
ATOM 829 C CA . PHE A 1 106 ? -7.837 -11.799 14.144 1.00 81.75 106 PHE A CA 1
ATOM 830 C C . PHE A 1 106 ? -9.157 -11.427 14.848 1.00 81.75 106 PHE A C 1
ATOM 832 O O . PHE A 1 106 ? -10.166 -11.195 14.184 1.00 81.75 106 PHE A O 1
ATOM 839 N N . TYR A 1 107 ? -9.134 -11.303 16.179 1.00 76.50 107 TYR A N 1
ATOM 840 C CA . TYR A 1 107 ? -10.300 -10.920 16.979 1.00 76.50 107 TYR A CA 1
ATOM 841 C C . TYR A 1 107 ? -10.721 -9.465 16.745 1.00 76.50 107 TYR A C 1
ATOM 843 O O . TYR A 1 107 ? -11.908 -9.174 16.636 1.00 76.50 107 TYR A O 1
ATOM 851 N N . GLU A 1 108 ? -9.755 -8.562 16.595 1.00 79.25 108 GLU A N 1
ATOM 852 C CA . GLU A 1 108 ? -9.992 -7.130 16.390 1.00 79.25 108 GLU A CA 1
ATOM 853 C C . GLU A 1 108 ? -10.600 -6.840 15.012 1.00 79.25 108 GLU A C 1
ATOM 855 O O . GLU A 1 108 ? -11.526 -6.040 14.890 1.00 79.25 108 GLU A O 1
ATOM 860 N N . LYS A 1 109 ? -10.174 -7.582 13.979 1.00 81.06 109 LYS A N 1
ATOM 861 C CA . LYS A 1 109 ? -10.825 -7.546 12.658 1.00 81.06 109 LYS A CA 1
ATOM 862 C C . LYS A 1 109 ? -12.278 -8.010 12.708 1.00 81.06 109 LYS A C 1
ATOM 864 O O . LYS A 1 109 ? -13.109 -7.450 11.999 1.00 81.06 109 LYS A O 1
ATOM 869 N N . LYS A 1 110 ? -12.583 -9.024 13.525 1.00 79.00 110 LYS A N 1
ATOM 870 C CA . LYS A 1 110 ? -13.950 -9.532 13.690 1.00 79.00 110 LYS A CA 1
ATOM 871 C C . LYS A 1 110 ? -14.842 -8.496 14.382 1.00 79.00 110 LYS A C 1
ATOM 873 O O . LYS A 1 110 ? -15.932 -8.232 13.894 1.00 79.00 110 LYS A O 1
ATOM 878 N N . ALA A 1 111 ? -14.343 -7.862 15.444 1.00 78.19 111 ALA A N 1
ATOM 879 C CA . ALA A 1 111 ? -15.060 -6.805 16.158 1.00 78.19 111 ALA A CA 1
ATOM 880 C C . ALA A 1 111 ? -15.311 -5.555 15.291 1.00 78.19 111 ALA A C 1
ATOM 882 O O . ALA A 1 111 ? -16.364 -4.940 15.401 1.00 78.19 111 ALA A O 1
ATOM 883 N N . ALA A 1 112 ? -14.379 -5.194 14.400 1.00 72.50 112 ALA A N 1
ATOM 884 C CA . ALA A 1 112 ? -14.561 -4.078 13.466 1.00 72.50 112 ALA A CA 1
ATOM 885 C C . ALA A 1 112 ? -15.585 -4.367 12.348 1.00 72.50 112 ALA A C 1
ATOM 887 O O . ALA A 1 112 ? -16.124 -3.433 11.761 1.00 72.50 112 ALA A O 1
ATOM 888 N N . GLY A 1 113 ? -15.830 -5.645 12.037 1.00 71.31 113 GLY A N 1
ATOM 889 C CA . GLY A 1 113 ? -16.830 -6.078 11.056 1.00 71.31 113 GLY A CA 1
ATOM 890 C C . GLY A 1 113 ? -18.222 -6.327 11.642 1.00 71.31 113 GLY A C 1
ATOM 891 O O . GLY A 1 113 ? -19.179 -6.468 10.883 1.00 71.31 113 GLY A O 1
ATOM 892 N N . GLU A 1 114 ? -18.358 -6.389 12.968 1.00 76.00 114 GLU A N 1
ATOM 893 C CA . GLU A 1 114 ? -19.661 -6.455 13.628 1.00 76.00 114 GLU A CA 1
ATOM 894 C C . GLU A 1 114 ? -20.269 -5.048 13.688 1.00 76.00 114 GLU A C 1
ATOM 896 O O . GLU A 1 114 ? -19.932 -4.235 14.549 1.00 76.00 114 GLU A O 1
ATOM 901 N N . GLU A 1 115 ? -21.195 -4.748 12.770 1.00 74.06 115 GLU A N 1
ATOM 902 C CA . GLU A 1 115 ? -22.067 -3.581 12.915 1.00 74.06 115 GLU A CA 1
ATOM 903 C C . GLU A 1 115 ? -22.840 -3.704 14.236 1.00 74.06 115 GLU A C 1
ATOM 905 O O . GLU A 1 115 ? -23.709 -4.570 14.385 1.00 74.06 115 GLU A O 1
ATOM 910 N N . LYS A 1 116 ? -22.533 -2.834 15.208 1.00 74.38 116 LYS A N 1
ATOM 911 C CA . LYS A 1 116 ? -23.325 -2.694 16.435 1.00 74.38 116 LYS A CA 1
ATOM 912 C C . LYS A 1 116 ? -24.740 -2.269 16.057 1.00 74.38 116 LYS A C 1
ATOM 914 O O . LYS A 1 116 ? -25.014 -1.094 15.838 1.00 74.38 116 LYS A O 1
ATOM 919 N N . LYS A 1 117 ? -25.649 -3.237 15.984 1.00 82.06 117 LYS A N 1
ATOM 920 C CA . LYS A 1 117 ? -27.071 -2.967 15.785 1.00 82.06 117 LYS A CA 1
ATOM 921 C C . LYS A 1 117 ? -27.605 -2.321 17.059 1.00 82.06 117 LYS A C 1
ATOM 923 O O . LYS A 1 117 ? -27.615 -2.948 18.116 1.00 82.06 117 LYS A O 1
ATOM 928 N N . GLU A 1 118 ? -28.056 -1.079 16.965 1.00 88.50 118 GLU A N 1
ATOM 929 C CA . GLU A 1 118 ? -28.742 -0.377 18.050 1.00 88.50 118 GLU A CA 1
ATOM 930 C C . GLU A 1 118 ? -30.258 -0.421 17.827 1.00 88.50 118 GLU A C 1
ATOM 932 O O . GLU A 1 118 ? -30.742 -0.341 16.698 1.00 88.50 118 GLU A O 1
ATOM 937 N N . ARG A 1 119 ? -31.020 -0.565 18.913 1.00 86.88 119 ARG A N 1
ATOM 938 C CA . ARG A 1 119 ? -32.482 -0.443 18.939 1.00 86.88 119 ARG A CA 1
ATOM 939 C C . ARG A 1 119 ? -32.905 0.610 19.942 1.00 86.88 119 ARG A C 1
ATOM 941 O O . ARG A 1 119 ? -32.250 0.823 20.958 1.00 86.88 119 ARG A O 1
ATOM 948 N N . ILE A 1 120 ? -34.047 1.230 19.687 1.00 91.38 120 ILE A N 1
ATOM 949 C CA . ILE A 1 120 ? -34.697 2.111 20.654 1.00 91.38 120 ILE A CA 1
ATOM 950 C C . ILE A 1 120 ? -35.553 1.248 21.582 1.00 91.38 120 ILE A C 1
ATOM 952 O O . ILE A 1 120 ? -36.352 0.429 21.128 1.00 91.38 120 ILE A O 1
ATOM 956 N N . CYS A 1 121 ? -35.390 1.417 22.893 1.00 92.50 121 CYS A N 1
ATOM 957 C CA . CYS A 1 121 ? -36.231 0.737 23.869 1.00 92.50 121 CYS A CA 1
ATOM 958 C C . CYS A 1 121 ? -37.681 1.266 23.783 1.00 92.50 121 CYS A C 1
ATOM 960 O O . CYS A 1 121 ? -37.889 2.461 23.992 1.00 92.50 121 CYS A O 1
ATOM 962 N N . PRO A 1 122 ? -38.704 0.412 23.584 1.00 89.50 122 PRO A N 1
ATOM 963 C CA . PRO A 1 122 ? -40.103 0.835 23.484 1.00 89.50 122 PRO A CA 1
ATOM 964 C C . PRO A 1 122 ? -40.689 1.359 24.804 1.00 89.50 122 PRO A C 1
ATOM 966 O O . PRO A 1 122 ? -41.708 2.034 24.786 1.00 89.50 122 PRO A O 1
ATOM 969 N N . SER A 1 123 ? -40.070 1.058 25.953 1.00 91.62 123 SER A N 1
ATOM 970 C CA . SER A 1 123 ? -40.577 1.501 27.261 1.00 91.62 123 SER A CA 1
ATOM 971 C C . SER A 1 123 ? -39.989 2.827 27.737 1.00 91.62 123 SER A C 1
ATOM 973 O O . SER A 1 123 ? -40.618 3.491 28.553 1.00 91.62 123 SER A O 1
ATOM 975 N N . CYS A 1 124 ? -38.786 3.203 27.294 1.00 94.00 124 CYS A N 1
ATOM 976 C CA . CYS A 1 124 ? -38.114 4.416 27.779 1.00 94.00 124 CYS A CA 1
ATOM 977 C C . CYS A 1 124 ? -37.537 5.312 26.676 1.00 94.00 124 CYS A C 1
ATOM 979 O O . CYS A 1 124 ? -37.037 6.390 26.983 1.00 94.00 124 CYS A O 1
ATOM 981 N N . GLY A 1 125 ? -37.565 4.879 25.413 1.00 90.00 125 GLY A N 1
ATOM 982 C CA . GLY A 1 125 ? -37.140 5.677 24.262 1.00 90.00 125 GLY A CA 1
ATOM 983 C C . GLY A 1 125 ? -35.627 5.864 24.092 1.00 90.00 125 GLY A C 1
ATOM 984 O O . GLY A 1 125 ? -35.219 6.591 23.193 1.00 90.00 125 GLY A O 1
ATOM 985 N N . ARG A 1 126 ? -34.774 5.233 24.913 1.00 91.25 126 ARG A N 1
ATOM 986 C CA . ARG A 1 126 ? -33.304 5.338 24.778 1.00 91.25 126 ARG A CA 1
ATOM 987 C C . ARG A 1 126 ? -32.736 4.302 23.810 1.00 91.25 126 ARG A C 1
ATOM 989 O O . ARG A 1 126 ? -33.276 3.196 23.720 1.00 91.25 126 ARG A O 1
ATOM 996 N N . SER A 1 127 ? -31.632 4.642 23.139 1.00 89.81 127 SER A N 1
ATOM 997 C CA . SER A 1 127 ? -30.860 3.693 22.335 1.00 89.81 127 SER A CA 1
ATOM 998 C C . SER A 1 127 ? -30.133 2.696 23.237 1.00 89.81 127 SER A C 1
ATOM 1000 O O . SER A 1 127 ? -29.529 3.048 24.252 1.00 89.81 127 SER A O 1
ATOM 1002 N N . ILE A 1 128 ? -30.250 1.423 22.883 1.00 90.94 128 ILE A N 1
ATOM 1003 C CA . ILE A 1 128 ? -29.602 0.290 23.537 1.00 90.94 128 ILE A CA 1
ATOM 1004 C C . ILE A 1 128 ? -29.088 -0.664 22.453 1.00 90.94 128 ILE A C 1
ATOM 1006 O O . ILE A 1 128 ? -29.677 -0.734 21.371 1.00 90.94 128 ILE A O 1
ATOM 1010 N N . PRO A 1 129 ? -28.012 -1.419 22.702 1.00 87.19 129 PRO A N 1
ATOM 1011 C CA . PRO A 1 129 ? -27.533 -2.374 21.718 1.00 87.19 129 PRO A CA 1
ATOM 1012 C C . PRO A 1 129 ? -28.508 -3.570 21.623 1.00 87.19 129 PRO A C 1
ATOM 1014 O O . PRO A 1 129 ? -29.226 -3.894 22.577 1.00 87.19 129 PRO A O 1
ATOM 1017 N N . PHE A 1 130 ? -28.623 -4.182 20.441 1.00 84.12 130 PHE A N 1
ATOM 1018 C CA . PHE A 1 130 ? -29.604 -5.246 20.162 1.00 84.12 130 PHE A CA 1
ATOM 1019 C C . PHE A 1 130 ? -29.364 -6.530 20.969 1.00 84.12 130 PHE A C 1
ATOM 1021 O O . PHE A 1 130 ? -30.300 -7.300 21.172 1.00 84.12 130 PHE A O 1
ATOM 1028 N N . ASP A 1 131 ? -28.133 -6.748 21.426 1.00 86.31 131 ASP A N 1
ATOM 1029 C CA . ASP A 1 131 ? -27.689 -7.876 22.251 1.00 86.31 131 ASP A CA 1
ATOM 1030 C C . ASP A 1 131 ? -28.059 -7.731 23.740 1.00 86.31 131 ASP A C 1
ATOM 1032 O O . ASP A 1 131 ? -27.989 -8.703 24.496 1.00 86.31 131 ASP A O 1
ATOM 1036 N N . ALA A 1 132 ? -28.496 -6.546 24.182 1.00 86.38 132 ALA A N 1
ATOM 1037 C CA . ALA A 1 132 ? -28.920 -6.336 25.560 1.00 86.38 132 ALA A CA 1
ATOM 1038 C C . ALA A 1 132 ? -30.252 -7.048 25.839 1.00 86.38 132 ALA A C 1
ATOM 1040 O O . ALA A 1 132 ? -31.292 -6.669 25.298 1.00 86.38 132 ALA A O 1
ATOM 1041 N N . LYS A 1 133 ? -30.228 -8.036 26.738 1.00 91.31 133 LYS A N 1
ATOM 1042 C CA . LYS A 1 133 ? -31.414 -8.772 27.216 1.00 91.31 133 LYS A CA 1
ATOM 1043 C C . LYS A 1 133 ? -32.341 -7.909 28.070 1.00 91.31 133 LYS A C 1
ATOM 1045 O O . LYS A 1 133 ? -33.555 -8.010 27.971 1.00 91.31 133 LYS A O 1
ATOM 1050 N N . VAL A 1 134 ? -31.760 -7.019 28.871 1.00 93.12 134 VAL A N 1
ATOM 1051 C CA . VAL A 1 134 ? -32.478 -6.135 29.794 1.00 93.12 134 VAL A CA 1
ATOM 1052 C C . VAL A 1 134 ? -32.027 -4.698 29.569 1.00 93.12 134 VAL A C 1
ATOM 1054 O O . VAL A 1 134 ? -30.837 -4.425 29.409 1.00 93.12 134 VAL A O 1
ATOM 1057 N N . CYS A 1 135 ? -32.970 -3.758 29.553 1.00 93.19 135 CYS A N 1
ATOM 1058 C CA . CYS A 1 135 ? -32.662 -2.342 29.420 1.00 93.19 135 CYS A CA 1
ATOM 1059 C C . CYS A 1 135 ? -31.975 -1.814 30.698 1.00 93.19 135 CYS A C 1
ATOM 1061 O O . CYS A 1 135 ? -32.606 -1.827 31.757 1.00 93.19 135 CYS A O 1
ATOM 1063 N N . PRO A 1 136 ? -30.757 -1.243 30.622 1.00 89.88 136 PRO A N 1
ATOM 1064 C CA . PRO A 1 136 ? -30.042 -0.730 31.797 1.00 89.88 136 PRO A CA 1
ATOM 1065 C C . PRO A 1 136 ? -30.687 0.523 32.411 1.00 89.88 136 PRO A C 1
ATOM 1067 O O . PRO A 1 136 ? -30.380 0.882 33.541 1.00 89.88 136 PRO A O 1
ATOM 1070 N N . TYR A 1 137 ? -31.581 1.196 31.679 1.00 92.56 137 TYR A N 1
ATOM 1071 C CA . TYR A 1 137 ? -32.214 2.440 32.125 1.00 92.56 137 TYR A CA 1
ATOM 1072 C C . TYR A 1 137 ? -33.588 2.248 32.768 1.00 92.56 137 TYR A C 1
ATOM 1074 O O . TYR A 1 137 ? -33.983 3.064 33.591 1.00 92.56 137 TYR A O 1
ATOM 1082 N N . CYS A 1 138 ? -34.346 1.228 32.353 1.00 94.06 138 CYS A N 1
ATOM 1083 C CA . CYS A 1 138 ? -35.718 1.009 32.833 1.00 94.06 138 CYS A CA 1
ATOM 1084 C C . CYS A 1 138 ? -35.991 -0.415 33.324 1.00 94.06 138 CYS A C 1
ATOM 1086 O O . CYS A 1 138 ? -37.077 -0.676 33.823 1.00 94.06 138 CYS A O 1
ATOM 1088 N N . GLY A 1 139 ? -35.047 -1.345 33.162 1.00 91.12 139 GLY A N 1
ATOM 1089 C CA . GLY A 1 139 ? -35.215 -2.732 33.592 1.00 91.12 139 GLY A CA 1
ATOM 1090 C C . GLY A 1 139 ? -36.137 -3.581 32.711 1.00 91.12 139 GLY A C 1
ATOM 1091 O O . GLY A 1 139 ? -36.355 -4.742 33.039 1.00 91.12 139 GLY A O 1
ATOM 1092 N N . LYS A 1 140 ? -36.664 -3.061 31.589 1.00 90.81 140 LYS A N 1
ATOM 1093 C CA . LYS A 1 140 ? -37.480 -3.860 30.657 1.00 90.81 140 LYS A CA 1
ATOM 1094 C C . LYS A 1 140 ? -36.670 -5.032 30.096 1.00 90.81 140 LYS A C 1
ATOM 1096 O O . LYS A 1 140 ? -35.593 -4.804 29.545 1.00 90.81 140 LYS A O 1
ATOM 1101 N N . ASN A 1 141 ? -37.210 -6.244 30.197 1.00 93.00 141 ASN A N 1
ATOM 1102 C CA . ASN A 1 141 ? -36.654 -7.449 29.590 1.00 93.00 141 ASN A CA 1
ATOM 1103 C C . ASN A 1 141 ? -37.161 -7.608 28.142 1.00 93.00 141 ASN A C 1
ATOM 1105 O O . ASN A 1 141 ? -38.274 -7.185 27.817 1.00 93.00 141 ASN A O 1
ATOM 1109 N N . PHE A 1 142 ? -36.321 -8.144 27.261 1.00 85.75 142 PHE A N 1
ATOM 1110 C CA . PHE A 1 142 ? -36.609 -8.318 25.832 1.00 85.75 142 PHE A CA 1
ATOM 1111 C C . PHE A 1 142 ? -36.658 -9.790 25.401 1.00 85.75 142 PHE A C 1
ATOM 1113 O O . PHE A 1 142 ? -36.820 -10.045 24.212 1.00 85.75 142 PHE A O 1
ATOM 1120 N N . GLU A 1 143 ? -36.472 -10.732 26.330 1.00 82.38 143 GLU A N 1
ATOM 1121 C CA . GLU A 1 143 ? -36.468 -12.185 26.075 1.00 82.38 143 GLU A CA 1
ATOM 1122 C C . GLU A 1 143 ? -37.860 -12.839 26.186 1.00 82.38 143 GLU A C 1
ATOM 1124 O O . GLU A 1 143 ? -37.955 -14.032 26.466 1.00 82.38 143 GLU A O 1
ATOM 1129 N N . GLU A 1 144 ? -38.929 -12.064 25.987 1.00 64.19 144 GLU A N 1
ATOM 1130 C CA . GLU A 1 144 ? -40.327 -12.525 26.036 1.00 64.19 144 GLU A CA 1
ATOM 1131 C C . GLU A 1 144 ? -40.889 -12.802 24.637 1.00 64.19 144 GLU A C 1
ATOM 1133 O O . GLU A 1 144 ? -40.690 -11.942 23.743 1.00 64.19 144 GLU A O 1
#